Protein AF-A0A7D9LQ19-F1 (afdb_monomer)

Organism: Paramuricea clavata (NCBI:txid317549)

Solvent-accessible surface area (backbone atoms only — not comparable to full-atom values): 6095 Å² total; per-residue (Å²): 138,78,79,78,55,63,66,60,52,46,55,52,50,60,68,36,24,78,87,66,80,70,43,34,40,65,67,36,52,47,52,45,49,27,74,74,42,97,50,81,67,58,68,66,57,49,51,51,48,45,67,70,40,27,82,87,69,82,71,39,30,40,65,66,39,53,48,55,46,53,50,50,51,50,54,48,48,54,53,46,52,68,34,26,80,84,67,78,85,61,79,45,82,67,31,75,70,62,52,73,83,132

Foldseek 3Di:
DPPDPLVVLVVLVVVLPPVPPQWHALVSVQVSVCVVDVDRDDSVVSVVVCVQQVPVPPRIHGSVSSVVVVVVVVVVVVVVCLLPVVVPVDRDPVSVVPNDDD

Nearest PDB structures (foldseek):
  1hqv-assembly1_A  TM=6.402E-01  e=3.909E-08  Mus musculus
  5jjg-assembly1_A-2  TM=6.306E-01  e=7.794E-08  Mus musculus
  5gqq-assembly1_C  TM=6.316E-01  e=9.408E-08  Homo sapiens
  3ox6-assembly4_D  TM=9.336E-01  e=1.898E-03  Homo sapiens
  2k7d-assembly1_A  TM=8.253E-01  e=1.477E-03  Homo sapiens

Mean predicted aligned error: 11.15 Å

InterPro domains:
  IPR002048 EF-hand domain [PF00036] (75-98)
  IPR002048 EF-hand domain [PF13499] (12-70)
  IPR002048 EF-hand domain [PS50222] (4-39)
  IPR002048 EF-hand domain [PS50222] (41-76)
  IPR002048 EF-hand domain [SM00054] (8-36)
  IPR002048 EF-hand domain [SM00054] (45-73)
  IPR002048 EF-hand domain [SM00054] (75-102)
  IPR011992 EF-hand domain pair [SSF47473] (9-97)
  IPR018247 EF-Hand 1, calcium-binding site [PS00018] (17-29)
  IPR018247 EF-Hand 1, calcium-binding site [PS00018] (54-66)
  IPR018247 EF-Hand 1, calcium-binding site [PS00018] (84-96)
  IPR051426 Peflin/Sorcin Calcium-Binding [PTHR46212] (7-97)

Secondary structure (DSSP, 8-state):
-----HHHHHHHHHHH-SS-SSEEEHHHHHHHHHHHSSS---HHHHHHHHHHH-SS-SSEEEHHHHHHHHHHHHHHHHHHHHH-SS--SS--TTHHHHS---

Radius of gyration: 16.33 Å; Cα contacts (8 Å, |Δi|>4): 80; chains: 1; bounding box: 35×32×46 Å

pLDDT: mean 72.22, std 14.09, range [40.31, 91.56]

Sequence (102 aa):
MGTIDRHFLWSIFHRIDKDKNGSISGDELQQALANGTWTAFNPETIRLMMAMFDTDGNGVIDFNEFAALWQYVCDWQETFRSFDLDNSGTIDRHELKSGKPV

Structure (mmCIF, N/CA/C/O backbone):
data_AF-A0A7D9LQ19-F1
#
_entry.id   AF-A0A7D9LQ19-F1
#
loop_
_atom_site.group_PDB
_atom_site.id
_atom_site.type_symbol
_atom_site.label_atom_id
_atom_site.label_alt_id
_atom_site.label_comp_id
_atom_site.label_asym_id
_atom_site.label_entity_id
_atom_site.label_seq_id
_atom_site.pdbx_PDB_ins_code
_atom_site.Cartn_x
_atom_site.Cartn_y
_atom_site.Cartn_z
_atom_site.occupancy
_atom_site.B_iso_or_equiv
_atom_site.auth_seq_id
_atom_site.auth_comp_id
_atom_site.auth_asym_id
_atom_site.auth_atom_id
_atom_site.pdbx_PDB_model_num
ATOM 1 N N . MET A 1 1 ? 5.536 -18.948 -13.549 1.00 40.31 1 MET A N 1
ATOM 2 C CA . MET A 1 1 ? 4.258 -18.799 -12.820 1.00 40.31 1 MET A CA 1
ATOM 3 C C . MET A 1 1 ? 4.343 -19.457 -11.449 1.00 40.31 1 MET A C 1
ATOM 5 O O . MET A 1 1 ? 3.913 -20.590 -11.269 1.00 40.31 1 MET A O 1
ATOM 9 N N . GLY A 1 2 ? 4.951 -18.763 -10.486 1.00 51.25 2 GLY A N 1
ATOM 10 C CA . GLY A 1 2 ? 4.760 -19.092 -9.076 1.00 51.25 2 GLY A CA 1
ATOM 11 C C . GLY A 1 2 ? 3.496 -18.378 -8.626 1.00 51.25 2 GLY A C 1
ATOM 12 O O . GLY A 1 2 ? 3.449 -17.155 -8.688 1.00 51.25 2 GLY A O 1
ATOM 13 N N . THR A 1 3 ? 2.452 -19.115 -8.260 1.00 55.12 3 THR A N 1
ATOM 14 C CA . THR A 1 3 ? 1.251 -18.523 -7.663 1.00 55.12 3 THR A CA 1
ATOM 15 C C . THR A 1 3 ? 1.671 -17.717 -6.442 1.00 55.12 3 THR A C 1
ATOM 17 O O . THR A 1 3 ? 2.329 -18.266 -5.556 1.00 55.12 3 THR A O 1
ATOM 20 N N . ILE A 1 4 ? 1.327 -16.431 -6.405 1.00 65.31 4 ILE A N 1
ATOM 21 C CA . ILE A 1 4 ? 1.627 -15.590 -5.250 1.00 65.31 4 ILE A CA 1
ATOM 22 C C . ILE A 1 4 ? 0.906 -16.184 -4.046 1.00 65.31 4 ILE A C 1
ATOM 24 O O . ILE A 1 4 ? -0.298 -16.448 -4.084 1.00 65.31 4 ILE A O 1
ATOM 28 N N . ASP A 1 5 ? 1.667 -16.459 -2.993 1.00 79.31 5 ASP A N 1
ATOM 29 C CA . ASP A 1 5 ? 1.140 -17.136 -1.825 1.00 79.31 5 ASP A CA 1
ATOM 30 C C . ASP A 1 5 ? 0.171 -16.200 -1.085 1.00 79.31 5 ASP A C 1
ATOM 32 O O . ASP A 1 5 ? 0.555 -15.194 -0.482 1.00 79.31 5 ASP A O 1
ATOM 36 N N . ARG A 1 6 ? -1.127 -16.515 -1.162 1.00 79.69 6 ARG A N 1
ATOM 37 C CA . ARG A 1 6 ? -2.195 -15.717 -0.541 1.00 79.69 6 ARG A CA 1
ATOM 38 C C . ARG A 1 6 ? -2.021 -15.618 0.975 1.00 79.69 6 ARG A C 1
ATOM 40 O O . ARG A 1 6 ? -2.461 -14.642 1.574 1.00 79.69 6 ARG A O 1
ATOM 47 N N . HIS A 1 7 ? -1.377 -16.608 1.590 1.00 82.56 7 HIS A N 1
ATOM 48 C CA . HIS A 1 7 ? -1.120 -16.640 3.022 1.00 82.56 7 HIS A CA 1
ATOM 49 C C . HIS A 1 7 ? -0.002 -15.663 3.402 1.00 82.56 7 HIS A C 1
ATOM 51 O O . HIS A 1 7 ? -0.117 -14.950 4.399 1.00 82.56 7 HIS A O 1
ATOM 57 N N . PHE A 1 8 ? 1.031 -15.549 2.562 1.00 82.12 8 PHE A N 1
ATOM 58 C CA . PHE A 1 8 ? 2.037 -14.495 2.679 1.00 82.12 8 PHE A CA 1
ATOM 59 C C . PHE A 1 8 ? 1.412 -13.097 2.561 1.00 82.12 8 PHE A C 1
ATOM 61 O O . PHE A 1 8 ? 1.641 -12.257 3.432 1.00 82.12 8 PHE A O 1
ATOM 68 N N . LEU A 1 9 ? 0.563 -12.861 1.552 1.00 82.00 9 LEU A N 1
ATOM 69 C CA . LEU A 1 9 ? -0.139 -11.578 1.395 1.00 82.00 9 LEU A CA 1
ATOM 70 C C . LEU A 1 9 ? -1.024 -11.259 2.596 1.00 82.00 9 LEU A C 1
ATOM 72 O O . LEU A 1 9 ? -0.987 -10.143 3.106 1.00 82.00 9 LEU A O 1
ATOM 76 N N . TRP A 1 10 ? -1.765 -12.251 3.088 1.00 85.19 10 TRP A N 1
ATOM 77 C CA . TRP A 1 10 ? -2.596 -12.102 4.278 1.00 85.19 10 TRP A CA 1
ATOM 78 C C . TRP A 1 10 ? -1.763 -11.771 5.522 1.00 85.19 10 TRP A C 1
ATOM 80 O O . TRP A 1 10 ? -2.149 -10.923 6.321 1.00 85.19 10 TRP A O 1
ATOM 90 N N . SER A 1 11 ? -0.581 -12.378 5.672 1.00 85.38 11 SER A N 1
ATOM 91 C CA . SER A 1 11 ? 0.331 -12.062 6.776 1.00 85.38 11 SER A CA 1
ATOM 92 C C . SER A 1 11 ? 0.874 -10.635 6.708 1.00 85.38 11 SER A C 1
ATOM 94 O O . SER A 1 11 ? 1.121 -10.042 7.759 1.00 85.38 11 SER A O 1
ATOM 96 N N . ILE A 1 12 ? 1.108 -10.094 5.510 1.00 83.00 12 ILE A N 1
ATOM 97 C CA . ILE A 1 12 ? 1.523 -8.697 5.339 1.00 83.00 12 ILE A CA 1
ATOM 98 C C . ILE A 1 12 ? 0.344 -7.776 5.644 1.00 83.00 12 ILE A C 1
ATOM 100 O O . ILE A 1 12 ? 0.491 -6.877 6.468 1.00 83.00 12 ILE A O 1
ATOM 104 N N . PHE A 1 13 ? -0.821 -8.052 5.056 1.00 85.56 13 PHE A N 1
ATOM 105 C CA . PHE A 1 13 ? -2.056 -7.303 5.269 1.00 85.56 13 PHE A CA 1
ATOM 106 C C . PHE A 1 13 ? -2.385 -7.181 6.762 1.00 85.56 13 PHE A C 1
ATOM 108 O O . PHE A 1 13 ? -2.468 -6.078 7.291 1.00 85.56 13 PHE A O 1
ATOM 115 N N . HIS A 1 14 ? -2.410 -8.304 7.484 1.00 87.94 14 HIS A N 1
ATOM 116 C CA . HIS A 1 14 ? -2.712 -8.339 8.918 1.00 87.94 14 HIS A CA 1
ATOM 117 C C . HIS A 1 14 ? -1.657 -7.656 9.804 1.00 87.94 14 HIS A C 1
ATOM 119 O O . HIS A 1 14 ? -1.891 -7.402 10.983 1.00 87.94 14 HIS A O 1
ATOM 125 N N . ARG A 1 15 ? -0.452 -7.406 9.281 1.00 85.56 15 ARG A N 1
ATOM 126 C CA . ARG A 1 15 ? 0.589 -6.666 10.007 1.00 85.56 15 ARG A CA 1
ATOM 127 C C . ARG A 1 15 ? 0.395 -5.152 9.891 1.00 85.56 15 ARG A C 1
ATOM 129 O O . ARG A 1 15 ? 0.848 -4.425 10.784 1.00 85.56 15 ARG A O 1
ATOM 136 N N . ILE A 1 16 ? -0.208 -4.719 8.785 1.00 84.75 16 ILE A N 1
ATOM 137 C CA . ILE A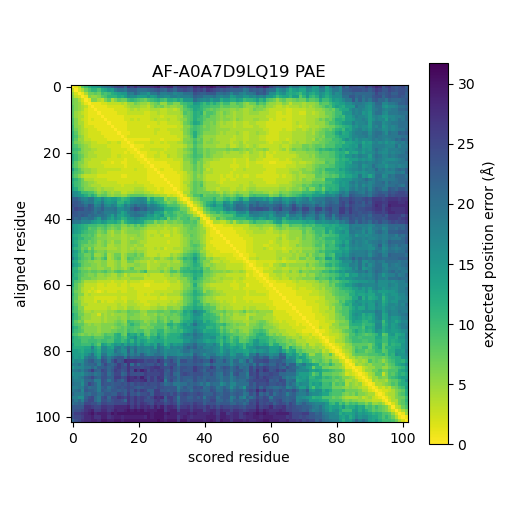 1 16 ? -0.488 -3.322 8.448 1.00 84.75 16 ILE A CA 1
ATOM 138 C C . ILE A 1 16 ? -1.822 -2.895 9.064 1.00 84.75 16 ILE A C 1
ATOM 140 O O . ILE A 1 16 ? -1.838 -1.876 9.740 1.00 84.75 16 ILE A O 1
ATOM 144 N N . ASP A 1 17 ? -2.869 -3.707 8.899 1.00 89.25 17 ASP A N 1
ATOM 145 C CA . ASP A 1 17 ? -4.188 -3.559 9.532 1.00 89.25 17 ASP A CA 1
ATOM 146 C C . ASP A 1 17 ? -4.050 -3.691 11.063 1.00 89.25 17 ASP A C 1
ATOM 148 O O . ASP A 1 17 ? -3.954 -4.790 11.625 1.00 89.25 17 ASP A O 1
ATOM 152 N N . LYS A 1 18 ? -3.909 -2.548 11.742 1.00 87.44 18 LYS A N 1
ATOM 153 C CA . LYS A 1 18 ? -3.616 -2.466 13.178 1.00 87.44 18 LYS A CA 1
ATOM 154 C C . LYS A 1 18 ? -4.874 -2.617 13.998 1.00 87.44 18 LYS A C 1
ATOM 156 O O . LYS A 1 18 ? -4.820 -3.241 15.064 1.00 87.44 18 LYS A O 1
ATOM 161 N N . ASP A 1 19 ? -5.959 -2.019 13.532 1.00 90.06 19 ASP A N 1
ATOM 162 C CA . ASP A 1 19 ? -7.244 -2.077 14.213 1.00 90.06 19 ASP A CA 1
ATOM 163 C C . ASP A 1 19 ? -8.013 -3.379 13.915 1.00 90.06 19 ASP A C 1
ATOM 165 O O . ASP A 1 19 ? -8.936 -3.725 14.656 1.00 90.06 19 ASP A O 1
ATOM 169 N N . LYS A 1 20 ? -7.546 -4.165 12.933 1.00 89.38 20 LYS A N 1
ATOM 170 C CA . LYS A 1 20 ? -8.102 -5.455 12.507 1.00 89.38 20 LYS A CA 1
ATOM 171 C C . LYS A 1 20 ? -9.514 -5.322 11.954 1.00 89.38 20 LYS A C 1
ATOM 173 O O . LYS A 1 20 ? -10.324 -6.243 12.114 1.00 89.38 20 LYS A O 1
ATOM 178 N N . ASN A 1 21 ? -9.818 -4.188 11.329 1.00 91.56 21 ASN A N 1
ATOM 179 C CA . ASN A 1 21 ? -11.126 -3.932 10.741 1.00 91.56 21 ASN A CA 1
ATOM 180 C C . ASN A 1 21 ? -11.310 -4.626 9.374 1.00 91.56 21 ASN A C 1
ATOM 182 O O . ASN A 1 21 ? -12.430 -4.666 8.861 1.00 91.56 21 ASN A O 1
ATOM 186 N N . GLY A 1 22 ? -10.250 -5.230 8.819 1.00 89.25 22 GLY A N 1
ATOM 187 C CA . GLY A 1 22 ? -10.285 -5.925 7.532 1.00 89.25 22 GLY A CA 1
ATOM 188 C C . GLY A 1 22 ? -10.012 -5.026 6.324 1.00 89.25 22 GLY A C 1
ATOM 189 O O . GLY A 1 22 ? -10.207 -5.470 5.192 1.00 89.25 22 GLY A O 1
ATOM 190 N N . SER A 1 23 ? -9.545 -3.802 6.554 1.00 91.31 23 SER A N 1
ATOM 191 C CA . SER A 1 23 ? -9.140 -2.816 5.554 1.00 91.31 23 SER A CA 1
ATOM 192 C C . SER A 1 23 ? -7.912 -2.048 6.049 1.00 91.31 23 SER A C 1
ATOM 194 O O . SER A 1 23 ? -7.668 -1.958 7.245 1.00 91.31 23 SER A O 1
ATOM 196 N N . ILE A 1 24 ? -7.109 -1.517 5.133 1.00 89.19 24 ILE A N 1
ATOM 197 C CA . ILE A 1 24 ? -5.947 -0.692 5.468 1.00 89.19 24 ILE A CA 1
ATOM 198 C C . ILE A 1 24 ? -6.298 0.762 5.190 1.00 89.19 24 ILE A C 1
ATOM 200 O O . ILE A 1 24 ? -6.530 1.151 4.045 1.00 89.19 24 ILE A O 1
ATOM 204 N N . SER A 1 25 ? -6.293 1.580 6.234 1.00 89.94 25 SER A N 1
ATOM 205 C CA . SER A 1 25 ? -6.417 3.029 6.102 1.00 89.94 25 SER A CA 1
ATOM 206 C C . SER A 1 25 ? -5.100 3.685 5.665 1.00 89.94 25 SER A C 1
ATOM 208 O O . SER A 1 25 ? -4.007 3.140 5.845 1.00 89.94 25 SER A O 1
ATOM 210 N N . GLY A 1 26 ? -5.180 4.909 5.133 1.00 85.75 26 GLY A N 1
ATOM 211 C CA . GLY A 1 26 ? -3.988 5.691 4.783 1.00 85.75 26 GLY A CA 1
ATOM 212 C C . GLY A 1 26 ? -3.043 5.934 5.971 1.00 85.75 26 GLY A C 1
ATOM 213 O O . GLY A 1 26 ? -1.823 5.928 5.798 1.00 85.75 26 GLY A O 1
ATOM 214 N N . ASP A 1 27 ? -3.588 6.083 7.181 1.00 87.00 27 ASP A N 1
ATOM 215 C CA . ASP A 1 27 ? -2.818 6.202 8.424 1.00 87.00 27 ASP A CA 1
ATOM 216 C C . ASP A 1 27 ? -2.079 4.905 8.775 1.00 87.00 27 ASP A C 1
ATOM 218 O O . ASP A 1 27 ? -0.896 4.934 9.122 1.00 87.00 27 ASP A O 1
ATOM 222 N N . GLU A 1 28 ? -2.737 3.754 8.654 1.00 87.62 28 GLU A N 1
ATOM 223 C CA . GLU A 1 28 ? -2.111 2.450 8.895 1.00 87.62 28 GLU A CA 1
ATOM 224 C C . GLU A 1 28 ? -1.032 2.139 7.863 1.00 87.62 28 GLU A C 1
ATOM 226 O O . GLU A 1 28 ? 0.053 1.666 8.214 1.00 87.62 28 GLU A O 1
ATOM 231 N N . LEU A 1 29 ? -1.287 2.484 6.600 1.00 82.81 29 LEU A N 1
ATOM 232 C CA . LEU A 1 29 ? -0.307 2.378 5.529 1.00 82.81 29 LEU A CA 1
ATOM 233 C C . LEU A 1 29 ? 0.917 3.260 5.814 1.00 82.81 29 LEU A C 1
ATOM 235 O O . LEU A 1 29 ? 2.056 2.798 5.713 1.00 82.81 29 LEU A O 1
ATOM 239 N N . GLN A 1 30 ? 0.698 4.507 6.240 1.00 81.25 30 GLN A N 1
ATOM 240 C CA . GLN A 1 30 ? 1.769 5.424 6.628 1.00 81.25 30 GLN A CA 1
ATOM 241 C C . GLN A 1 30 ? 2.603 4.864 7.787 1.00 81.25 30 GLN A C 1
ATOM 243 O O . GLN A 1 30 ? 3.835 4.863 7.718 1.00 81.25 30 GLN A O 1
ATOM 248 N N . GLN A 1 31 ? 1.954 4.350 8.831 1.00 80.25 31 GLN A N 1
ATOM 249 C CA . GLN A 1 31 ? 2.630 3.778 9.997 1.00 80.25 31 GLN A CA 1
ATOM 250 C C . GLN A 1 31 ? 3.404 2.499 9.657 1.00 80.25 31 GLN A C 1
ATOM 252 O O . GLN A 1 31 ? 4.524 2.299 10.135 1.00 80.25 31 GLN A O 1
ATOM 257 N N . ALA A 1 32 ? 2.840 1.626 8.823 1.00 76.25 32 ALA A N 1
ATOM 258 C CA . ALA A 1 32 ? 3.508 0.404 8.397 1.00 76.25 32 ALA A CA 1
ATOM 259 C C . ALA A 1 32 ? 4.774 0.687 7.581 1.00 76.25 32 ALA A C 1
ATOM 261 O O . ALA A 1 32 ? 5.791 0.015 7.772 1.00 76.25 32 ALA A O 1
ATOM 262 N N . LEU A 1 33 ? 4.730 1.700 6.716 1.00 66.94 33 LEU A N 1
ATOM 263 C CA . LEU A 1 33 ? 5.873 2.117 5.908 1.00 66.94 33 LEU A CA 1
ATOM 264 C C . LEU A 1 33 ? 6.927 2.861 6.741 1.00 66.94 33 LEU A C 1
ATOM 266 O O . LEU A 1 33 ? 8.121 2.617 6.564 1.00 66.94 33 LEU A O 1
ATOM 270 N N . ALA A 1 34 ? 6.5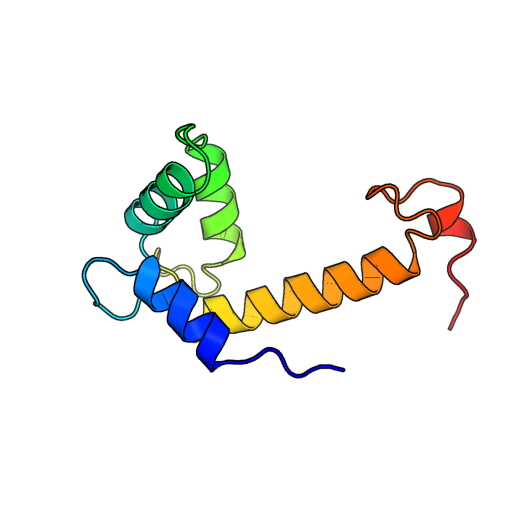10 3.675 7.716 1.00 65.44 34 ALA A N 1
ATOM 271 C CA . ALA A 1 34 ? 7.415 4.333 8.664 1.00 65.44 34 ALA A CA 1
ATOM 272 C C . ALA A 1 34 ? 8.177 3.340 9.566 1.00 65.44 34 ALA A C 1
ATOM 274 O O . ALA A 1 34 ? 9.307 3.605 9.972 1.00 65.44 34 ALA A O 1
ATOM 275 N N . ASN A 1 35 ? 7.586 2.177 9.857 1.00 53.09 35 ASN A N 1
ATOM 276 C CA . ASN A 1 35 ? 8.231 1.125 10.647 1.00 53.09 35 ASN A CA 1
ATOM 277 C C . ASN A 1 35 ? 9.105 0.168 9.810 1.00 53.09 35 ASN A C 1
ATOM 279 O O . ASN A 1 35 ? 9.899 -0.579 10.383 1.00 53.09 35 ASN A O 1
ATOM 283 N N . GLY A 1 36 ? 8.970 0.164 8.478 1.00 46.84 36 GLY A N 1
ATOM 284 C CA . GLY A 1 36 ? 9.763 -0.673 7.563 1.00 46.84 36 GLY A CA 1
ATOM 285 C C . GLY A 1 36 ? 11.079 -0.027 7.116 1.00 46.84 36 GLY A C 1
ATOM 286 O O . GLY A 1 36 ? 12.074 -0.714 6.893 1.00 46.84 36 GLY A O 1
ATOM 287 N N . THR A 1 37 ? 11.104 1.300 7.052 1.00 43.12 37 THR A N 1
ATOM 288 C CA . THR A 1 37 ? 12.290 2.130 6.826 1.00 43.12 37 THR A CA 1
ATOM 289 C C . THR A 1 37 ? 12.161 3.307 7.778 1.00 43.12 37 THR A C 1
ATOM 291 O O . THR A 1 37 ? 11.140 3.978 7.731 1.00 43.12 37 THR A O 1
ATOM 294 N N . TRP A 1 38 ? 13.146 3.553 8.641 1.00 43.84 38 TRP A N 1
ATOM 295 C CA . TRP A 1 38 ? 13.141 4.533 9.747 1.00 43.84 38 TRP A CA 1
ATOM 296 C C . TRP A 1 38 ? 12.985 6.027 9.349 1.00 43.84 38 TRP A C 1
ATOM 298 O O . TRP A 1 38 ? 13.468 6.930 10.028 1.00 43.84 38 TRP A O 1
ATOM 308 N N . THR A 1 39 ? 12.315 6.320 8.243 1.00 42.69 39 THR A N 1
ATOM 309 C CA . THR A 1 39 ? 12.021 7.646 7.715 1.00 42.69 39 THR A CA 1
ATOM 310 C C . THR A 1 39 ? 10.524 7.729 7.455 1.00 42.69 39 THR A C 1
ATOM 312 O O . THR A 1 39 ? 9.994 6.952 6.661 1.00 42.69 39 THR A O 1
ATOM 315 N N . ALA A 1 40 ? 9.840 8.671 8.110 1.00 49.94 40 ALA A N 1
ATOM 316 C CA . ALA A 1 40 ? 8.452 8.987 7.795 1.00 49.94 40 ALA A CA 1
ATOM 317 C C . ALA A 1 40 ? 8.348 9.312 6.297 1.00 49.94 40 ALA A C 1
ATOM 319 O O . ALA A 1 40 ? 8.977 10.258 5.817 1.00 49.94 40 ALA A O 1
ATOM 320 N N . PHE A 1 41 ? 7.617 8.487 5.546 1.00 55.34 41 PHE A N 1
ATOM 321 C CA . PHE A 1 41 ? 7.416 8.721 4.122 1.00 55.34 41 PHE A CA 1
ATOM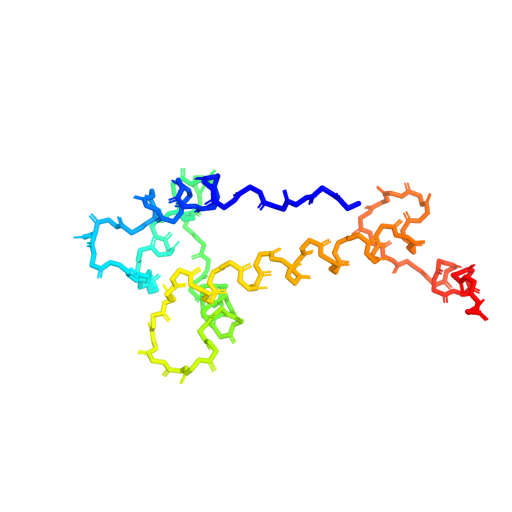 322 C C . PHE A 1 41 ? 6.620 10.007 3.896 1.00 55.34 41 PHE A C 1
ATOM 324 O O . PHE A 1 41 ? 5.774 10.391 4.705 1.00 55.34 41 PHE A O 1
ATOM 331 N N . ASN A 1 42 ? 6.894 10.668 2.769 1.00 64.12 42 ASN A N 1
ATOM 332 C CA . ASN A 1 42 ? 6.173 11.862 2.352 1.00 64.12 42 ASN A CA 1
ATOM 333 C C . ASN A 1 42 ? 4.668 11.530 2.217 1.00 64.12 42 ASN A C 1
ATOM 335 O O . ASN A 1 42 ? 4.339 10.539 1.559 1.00 64.12 42 ASN A O 1
ATOM 339 N N . PRO A 1 43 ? 3.751 12.333 2.787 1.00 70.31 43 PRO A N 1
ATOM 340 C CA . PRO A 1 43 ? 2.308 12.142 2.625 1.00 70.31 43 PRO A CA 1
ATOM 341 C C . PRO A 1 43 ? 1.865 12.055 1.157 1.00 70.31 43 PRO A C 1
ATOM 343 O O . PRO A 1 43 ? 0.903 11.356 0.854 1.00 70.31 43 PRO A O 1
ATOM 346 N N . GLU A 1 44 ? 2.598 12.676 0.230 1.00 74.56 44 GLU A N 1
ATOM 347 C CA . GLU A 1 44 ? 2.346 12.552 -1.208 1.00 74.56 44 GLU A CA 1
ATOM 348 C C . GLU A 1 44 ? 2.568 11.116 -1.714 1.00 74.56 44 GLU A C 1
ATOM 350 O O . GLU A 1 44 ? 1.796 10.617 -2.526 1.00 74.56 44 GLU A O 1
ATOM 355 N N . THR A 1 45 ? 3.570 10.402 -1.192 1.00 70.69 45 THR A N 1
ATOM 356 C CA . THR A 1 45 ? 3.810 8.988 -1.522 1.00 70.69 45 THR A CA 1
ATOM 357 C C . THR A 1 45 ? 2.675 8.106 -1.017 1.00 70.69 45 THR A C 1
ATOM 359 O O . THR A 1 45 ? 2.218 7.237 -1.752 1.00 70.69 45 THR A O 1
ATOM 362 N N . ILE A 1 46 ? 2.176 8.361 0.196 1.00 77.81 46 ILE A N 1
ATOM 363 C CA . ILE A 1 46 ? 1.008 7.652 0.735 1.00 77.81 46 ILE A CA 1
ATOM 364 C C . ILE A 1 46 ? -0.220 7.932 -0.125 1.00 77.81 46 ILE A C 1
ATOM 366 O O . ILE A 1 46 ? -0.944 7.007 -0.467 1.00 77.81 46 ILE A O 1
ATOM 370 N N . ARG A 1 47 ? -0.426 9.183 -0.546 1.00 80.56 47 ARG A N 1
ATOM 371 C CA . ARG A 1 47 ? -1.553 9.551 -1.405 1.00 80.56 47 ARG A CA 1
ATOM 372 C C . ARG A 1 47 ? -1.484 8.881 -2.775 1.00 80.56 47 ARG A C 1
ATOM 374 O O . ARG A 1 47 ? -2.507 8.428 -3.272 1.00 80.56 47 ARG A O 1
ATOM 381 N N . LEU A 1 48 ? -0.294 8.801 -3.369 1.00 80.44 48 LEU A N 1
ATOM 382 C CA . LEU A 1 48 ? -0.069 8.078 -4.622 1.00 80.44 48 LEU A CA 1
ATOM 383 C C . LEU A 1 48 ? -0.316 6.578 -4.456 1.00 80.44 48 LEU A C 1
ATOM 385 O O . LEU A 1 48 ? -0.934 5.974 -5.322 1.00 80.44 48 LEU A O 1
ATOM 389 N N . MET A 1 49 ? 0.133 5.992 -3.346 1.00 75.25 49 MET A N 1
ATOM 390 C CA . MET A 1 49 ? -0.105 4.585 -3.029 1.00 75.25 49 MET A CA 1
ATOM 391 C C . MET A 1 49 ? -1.590 4.296 -2.822 1.00 75.25 49 MET A C 1
ATOM 393 O O . MET A 1 49 ? -2.112 3.397 -3.462 1.00 75.25 49 MET A O 1
ATOM 397 N N . MET A 1 50 ? -2.289 5.102 -2.022 1.00 82.06 50 MET A N 1
ATOM 398 C CA . MET A 1 50 ? -3.743 5.011 -1.869 1.00 82.06 50 MET A CA 1
ATOM 399 C C . MET A 1 50 ? -4.434 5.132 -3.228 1.00 82.06 50 MET A C 1
ATOM 401 O O . MET A 1 50 ? -5.187 4.250 -3.589 1.00 82.06 50 MET A O 1
ATOM 405 N N . ALA A 1 51 ? -4.097 6.133 -4.046 1.00 81.69 51 ALA A N 1
ATOM 406 C CA . ALA A 1 51 ? -4.690 6.296 -5.376 1.00 81.69 51 ALA A CA 1
ATOM 407 C C . ALA A 1 51 ? -4.391 5.143 -6.356 1.00 81.69 51 ALA A C 1
ATOM 409 O O . ALA A 1 51 ? -5.078 5.008 -7.365 1.00 81.69 51 ALA A O 1
ATOM 410 N N . MET A 1 52 ? -3.347 4.349 -6.106 1.00 74.88 52 MET A N 1
ATOM 411 C CA . MET A 1 52 ? -3.051 3.145 -6.883 1.00 74.88 52 MET A CA 1
ATOM 412 C C . MET A 1 52 ? -3.746 1.898 -6.325 1.00 74.88 52 MET A C 1
ATOM 414 O O . MET A 1 52 ? -4.041 0.997 -7.104 1.00 74.88 52 MET A O 1
ATOM 418 N N . PHE A 1 53 ? -3.949 1.820 -5.006 1.00 78.25 53 PHE A N 1
ATOM 419 C CA . PHE A 1 53 ? -4.419 0.622 -4.301 1.00 78.25 53 PHE A CA 1
ATOM 420 C C . PHE A 1 53 ? -5.926 0.628 -4.025 1.00 78.25 53 PHE A C 1
ATOM 422 O O . PHE A 1 53 ? -6.531 -0.432 -4.079 1.00 78.25 53 PHE A O 1
ATOM 429 N N . ASP A 1 54 ? -6.508 1.794 -3.762 1.00 85.19 54 ASP A N 1
ATOM 430 C CA . ASP A 1 54 ? -7.940 2.022 -3.552 1.00 85.19 54 ASP A CA 1
ATOM 431 C C . ASP A 1 54 ? -8.623 2.163 -4.922 1.00 85.19 54 ASP A C 1
ATOM 433 O O . ASP A 1 54 ? -8.640 3.235 -5.538 1.00 85.19 54 ASP A O 1
ATOM 437 N N . THR A 1 55 ? -9.093 1.038 -5.461 1.00 79.81 55 THR A N 1
ATOM 438 C CA . THR A 1 55 ? -9.681 0.978 -6.807 1.00 79.81 55 THR A CA 1
ATOM 439 C C . THR A 1 55 ? -11.153 1.350 -6.829 1.00 79.81 55 THR A C 1
ATOM 441 O O . THR A 1 55 ? -11.650 1.796 -7.869 1.00 79.81 55 THR A O 1
ATOM 444 N N . ASP A 1 56 ? -11.854 1.164 -5.713 1.00 85.12 56 ASP A N 1
ATOM 445 C CA . ASP A 1 56 ? -13.260 1.531 -5.577 1.00 85.12 56 ASP A CA 1
ATOM 446 C C . ASP A 1 56 ? -13.467 2.970 -5.051 1.00 85.12 56 ASP A C 1
ATOM 448 O O . ASP A 1 56 ? -14.570 3.515 -5.169 1.00 85.12 56 ASP A O 1
ATOM 452 N N . GLY A 1 57 ? -12.404 3.624 -4.573 1.00 84.44 57 GLY A N 1
ATOM 453 C CA . GLY A 1 57 ? -12.396 5.006 -4.101 1.00 84.44 57 GLY A CA 1
ATOM 454 C C . GLY A 1 57 ? -13.021 5.180 -2.717 1.00 84.44 57 GLY A C 1
ATOM 455 O O . GLY A 1 57 ? -13.511 6.274 -2.407 1.00 84.44 57 GLY A O 1
ATOM 456 N N . ASN A 1 58 ? -13.076 4.121 -1.906 1.00 86.81 58 ASN A N 1
ATOM 457 C CA . ASN A 1 58 ? -13.697 4.141 -0.583 1.00 86.81 58 ASN A CA 1
ATOM 458 C C . ASN A 1 58 ? -12.785 4.748 0.510 1.00 86.81 58 ASN A C 1
ATOM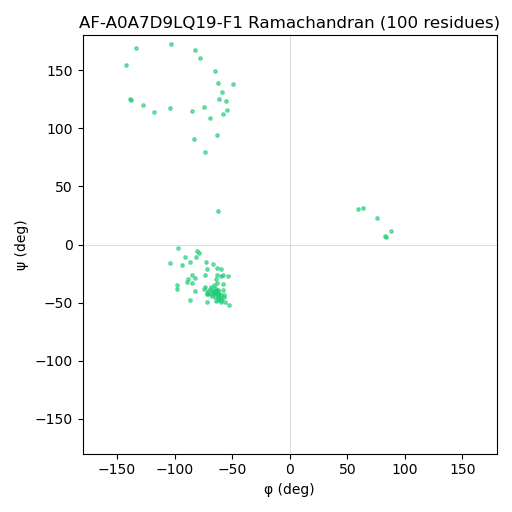 460 O O . ASN A 1 58 ? -13.239 4.974 1.637 1.00 86.81 58 ASN A O 1
ATOM 464 N N . GLY A 1 59 ? -11.532 5.074 0.174 1.00 85.19 59 GLY A N 1
ATOM 465 C CA . GLY A 1 59 ? -10.546 5.682 1.064 1.00 85.19 59 GLY A CA 1
ATOM 466 C C . GLY A 1 59 ? -9.789 4.691 1.952 1.00 85.19 59 GLY A C 1
ATOM 467 O O . GLY A 1 59 ? -9.020 5.124 2.818 1.00 85.19 59 GLY A O 1
ATOM 468 N N . VAL A 1 60 ? -9.987 3.390 1.753 1.00 88.62 60 VAL A N 1
ATOM 469 C CA . VAL A 1 60 ? -9.283 2.285 2.412 1.00 88.62 60 VAL A CA 1
ATOM 470 C C . VAL A 1 60 ? -8.862 1.248 1.367 1.00 88.62 60 VAL A C 1
ATOM 472 O O . VAL A 1 60 ? -9.237 1.332 0.210 1.00 88.62 60 VAL A O 1
ATOM 475 N N . ILE A 1 61 ? -8.016 0.296 1.753 1.00 89.62 61 ILE A N 1
ATOM 476 C CA . ILE A 1 61 ? -7.575 -0.784 0.864 1.00 89.62 61 ILE A CA 1
ATOM 477 C C . ILE A 1 61 ? -8.045 -2.101 1.460 1.00 89.62 61 ILE A C 1
ATOM 479 O O . ILE A 1 61 ? -7.572 -2.499 2.531 1.00 89.62 61 ILE A O 1
ATOM 483 N N . ASP A 1 62 ? -8.952 -2.796 0.782 1.00 90.94 62 ASP A N 1
ATOM 484 C CA . ASP A 1 62 ? -9.361 -4.132 1.206 1.00 90.94 62 ASP A CA 1
ATOM 485 C C . ASP A 1 62 ? -8.375 -5.219 0.739 1.00 90.94 62 ASP A C 1
ATOM 487 O O . ASP A 1 62 ? -7.462 -5.004 -0.065 1.00 90.94 62 ASP A O 1
ATOM 491 N N . PHE A 1 63 ? -8.509 -6.429 1.285 1.00 87.12 63 PHE A N 1
ATOM 492 C CA . PHE A 1 63 ? -7.568 -7.505 0.981 1.00 87.12 63 PHE A CA 1
ATOM 493 C C . PHE A 1 63 ? -7.567 -7.931 -0.497 1.00 87.12 63 PHE A C 1
ATOM 495 O O . PHE A 1 63 ? -6.527 -8.349 -1.014 1.00 87.12 63 PHE A O 1
ATOM 502 N N . ASN A 1 64 ? -8.709 -7.865 -1.183 1.00 87.12 64 ASN A N 1
ATOM 503 C CA . ASN A 1 64 ? -8.783 -8.204 -2.600 1.00 87.12 64 ASN A CA 1
ATOM 504 C C . ASN A 1 64 ? -8.085 -7.144 -3.446 1.00 87.12 64 ASN A C 1
ATOM 506 O O . ASN A 1 64 ? -7.358 -7.515 -4.364 1.00 87.12 64 ASN A O 1
ATOM 510 N N . GLU A 1 65 ? -8.244 -5.866 -3.111 1.00 87.06 65 GLU A N 1
ATOM 511 C CA . GLU A 1 65 ? -7.531 -4.764 -3.764 1.00 87.06 65 GLU A CA 1
ATOM 512 C C . GLU A 1 65 ? -6.017 -4.879 -3.555 1.00 87.06 65 GLU A C 1
ATOM 514 O O . GLU A 1 65 ? -5.238 -4.851 -4.513 1.00 87.06 65 GLU A O 1
ATOM 519 N N . PHE A 1 66 ? -5.597 -5.156 -2.317 1.00 83.25 66 PHE A N 1
ATOM 520 C CA . PHE A 1 66 ? -4.200 -5.423 -1.982 1.00 83.25 66 PHE A CA 1
ATOM 521 C C . PHE A 1 66 ? -3.621 -6.600 -2.787 1.00 83.25 66 PHE A C 1
ATOM 523 O O . PHE A 1 66 ? -2.514 -6.519 -3.322 1.00 83.25 66 PHE A O 1
ATOM 530 N N . ALA A 1 67 ? -4.365 -7.704 -2.902 1.00 82.69 67 ALA A N 1
ATOM 531 C CA . ALA A 1 67 ? -3.922 -8.889 -3.632 1.00 82.69 67 ALA A CA 1
ATOM 532 C C . ALA A 1 67 ? -3.898 -8.680 -5.155 1.00 82.69 67 ALA A C 1
ATOM 534 O O . ALA A 1 67 ? -2.940 -9.093 -5.812 1.00 82.69 67 ALA A O 1
ATOM 535 N N . ALA A 1 68 ? -4.929 -8.038 -5.713 1.00 80.00 68 ALA A N 1
ATOM 536 C CA . ALA A 1 68 ? -5.030 -7.741 -7.139 1.00 80.00 68 ALA A CA 1
ATOM 537 C C . ALA A 1 68 ? -3.882 -6.840 -7.592 1.00 80.00 68 ALA A C 1
ATOM 539 O O . ALA A 1 68 ? -3.249 -7.096 -8.620 1.00 80.00 68 ALA A O 1
ATOM 540 N N . LEU A 1 69 ? -3.551 -5.832 -6.790 1.00 71.00 69 LEU A N 1
ATOM 541 C CA . LEU A 1 69 ? -2.428 -4.981 -7.106 1.00 71.00 69 LEU A CA 1
ATOM 542 C C . LEU A 1 69 ? -1.085 -5.684 -6.914 1.00 71.00 69 LEU A C 1
ATOM 544 O O . LEU A 1 69 ? -0.196 -5.522 -7.746 1.00 71.00 69 LEU A O 1
ATOM 548 N N . TRP A 1 70 ? -0.898 -6.460 -5.848 1.00 73.31 70 TRP A N 1
ATOM 549 C CA . TRP A 1 70 ? 0.365 -7.176 -5.668 1.00 73.31 70 TRP A CA 1
ATOM 550 C C . TRP A 1 70 ? 0.646 -8.102 -6.860 1.00 73.31 70 TRP A C 1
ATOM 552 O O . TRP A 1 70 ? 1.773 -8.166 -7.352 1.00 73.31 70 TRP A O 1
ATOM 562 N N . GLN A 1 71 ? -0.399 -8.753 -7.376 1.00 73.44 71 GLN A N 1
ATOM 563 C CA . GLN A 1 71 ? -0.335 -9.506 -8.622 1.00 73.44 71 GLN A CA 1
ATOM 564 C C . GLN A 1 71 ? 0.056 -8.607 -9.802 1.00 73.44 71 GLN A C 1
ATOM 566 O O . GLN A 1 71 ? 1.013 -8.926 -10.499 1.00 73.44 71 GLN A O 1
ATOM 571 N N . TYR A 1 72 ? -0.601 -7.456 -9.974 1.00 69.50 72 TYR A N 1
ATOM 572 C CA . TYR A 1 72 ? -0.264 -6.490 -11.024 1.00 69.50 72 TYR A CA 1
ATOM 573 C C . TYR A 1 72 ? 1.196 -6.018 -10.955 1.00 69.50 72 TYR A C 1
ATOM 575 O O . TYR A 1 72 ? 1.871 -5.970 -11.976 1.00 69.50 72 TYR A O 1
ATOM 583 N N . VAL A 1 73 ? 1.721 -5.716 -9.765 1.00 68.75 73 VAL A N 1
ATOM 584 C CA . VAL A 1 73 ? 3.121 -5.310 -9.575 1.00 68.75 73 VAL A CA 1
ATOM 585 C C . VAL A 1 73 ? 4.073 -6.459 -9.886 1.00 68.75 73 VAL A C 1
ATOM 587 O O . VAL A 1 73 ? 5.095 -6.221 -10.520 1.00 68.75 73 VAL A O 1
ATOM 590 N N . CYS A 1 74 ? 3.763 -7.693 -9.485 1.00 64.50 74 CYS A N 1
ATOM 591 C CA . CYS A 1 74 ? 4.581 -8.853 -9.836 1.00 64.50 74 CYS A CA 1
ATOM 592 C C . CYS A 1 74 ? 4.577 -9.133 -11.344 1.00 64.50 74 CYS A C 1
ATOM 594 O O . CYS A 1 74 ? 5.651 -9.323 -11.906 1.00 64.50 74 CYS A O 1
ATOM 596 N N . ASP A 1 75 ? 3.418 -9.097 -12.004 1.00 66.75 75 ASP A N 1
ATOM 597 C CA . ASP A 1 75 ? 3.302 -9.242 -13.462 1.00 66.75 75 ASP A CA 1
ATOM 598 C C . ASP A 1 75 ? 4.024 -8.102 -14.198 1.00 66.75 75 ASP A C 1
ATOM 600 O O . ASP A 1 75 ? 4.733 -8.325 -15.183 1.00 66.75 75 ASP A O 1
ATOM 604 N N . TRP A 1 76 ? 3.913 -6.872 -13.691 1.00 65.00 76 TRP A N 1
ATOM 605 C CA . TRP A 1 76 ? 4.609 -5.716 -14.247 1.00 65.00 76 TRP A CA 1
ATOM 606 C C . TRP A 1 76 ? 6.120 -5.798 -14.014 1.00 65.00 76 TRP A C 1
ATOM 608 O O . TRP A 1 76 ? 6.875 -5.489 -14.925 1.00 65.00 76 TRP A O 1
ATOM 618 N N . GLN A 1 77 ? 6.585 -6.284 -12.858 1.00 61.41 77 GLN A N 1
ATOM 619 C CA . GLN A 1 77 ? 8.004 -6.547 -12.588 1.00 61.41 77 GLN A CA 1
ATOM 620 C C . GLN A 1 77 ? 8.558 -7.706 -13.421 1.00 61.41 77 GLN A C 1
ATOM 622 O O . GLN A 1 77 ? 9.709 -7.645 -13.840 1.00 61.41 77 GLN A O 1
ATOM 627 N N . GLU A 1 78 ? 7.776 -8.756 -13.672 1.00 62.09 78 GLU A N 1
ATOM 628 C CA . GLU A 1 78 ? 8.166 -9.874 -14.539 1.00 62.09 78 GLU A CA 1
ATOM 629 C C . GLU A 1 78 ? 8.267 -9.411 -15.998 1.00 62.09 78 GLU A C 1
ATOM 631 O O . GLU A 1 78 ? 9.258 -9.688 -16.675 1.00 62.09 78 GLU A O 1
ATOM 636 N N . THR A 1 79 ? 7.307 -8.596 -16.443 1.00 60.31 79 THR A N 1
ATOM 637 C CA . THR A 1 79 ? 7.353 -7.931 -17.749 1.00 60.31 79 THR A CA 1
ATOM 638 C C . THR A 1 79 ? 8.550 -6.983 -17.825 1.00 60.31 79 THR A C 1
ATOM 640 O O . THR A 1 79 ? 9.325 -7.063 -18.769 1.00 60.31 79 THR A O 1
ATOM 643 N N . PHE A 1 80 ? 8.778 -6.143 -16.814 1.00 58.72 80 PHE A N 1
ATOM 644 C CA . PHE A 1 80 ? 9.894 -5.196 -16.763 1.00 58.72 80 PHE A CA 1
ATOM 645 C C . PHE A 1 80 ? 11.247 -5.915 -16.770 1.00 58.72 80 PHE A C 1
ATOM 647 O O . PHE A 1 80 ? 12.105 -5.538 -17.554 1.00 58.72 80 PHE A O 1
ATOM 654 N N . ARG A 1 81 ? 11.413 -7.014 -16.018 1.00 56.41 81 ARG A N 1
ATOM 655 C CA . ARG A 1 81 ? 12.613 -7.877 -16.065 1.00 56.41 81 ARG A CA 1
ATOM 656 C C . ARG A 1 81 ? 12.835 -8.553 -17.413 1.00 56.41 81 ARG A C 1
ATOM 658 O O . ARG A 1 81 ? 13.960 -8.908 -17.732 1.00 56.41 81 ARG A O 1
ATOM 665 N N . SER A 1 82 ? 11.781 -8.781 -18.195 1.00 58.72 82 SER A N 1
ATOM 666 C CA . SER A 1 82 ? 11.949 -9.309 -19.553 1.00 58.72 82 SER A CA 1
ATOM 667 C C . SER A 1 82 ? 12.536 -8.271 -20.520 1.00 58.72 82 SER A C 1
ATOM 669 O O . SER A 1 82 ? 13.110 -8.653 -21.540 1.00 58.72 82 SER A O 1
ATOM 671 N N . PHE A 1 83 ? 12.419 -6.980 -20.189 1.00 55.28 83 PHE A N 1
ATOM 672 C CA . PHE A 1 83 ? 13.008 -5.871 -20.939 1.00 55.28 83 PHE A CA 1
ATOM 673 C C . PHE A 1 83 ? 14.337 -5.392 -20.337 1.00 55.28 83 PHE A C 1
ATOM 675 O O . PHE A 1 83 ? 15.239 -5.097 -21.108 1.00 55.28 83 PHE A O 1
ATOM 682 N N . ASP A 1 84 ? 14.464 -5.362 -19.010 1.00 61.84 84 ASP A N 1
ATOM 683 C CA . ASP A 1 84 ? 15.673 -5.033 -18.240 1.00 61.84 84 ASP A CA 1
ATOM 684 C C . ASP A 1 84 ? 16.678 -6.201 -18.323 1.00 61.84 84 ASP A C 1
ATOM 686 O O . ASP A 1 84 ? 16.744 -7.083 -17.461 1.00 61.84 84 ASP A O 1
ATOM 690 N N . LEU A 1 85 ? 17.387 -6.259 -19.453 1.00 60.22 85 LEU A N 1
ATOM 691 C CA . LEU A 1 85 ? 18.308 -7.327 -19.844 1.00 60.22 85 LEU A CA 1
ATOM 692 C C . LEU A 1 85 ? 19.608 -7.276 -19.045 1.00 60.22 85 LEU A C 1
ATOM 694 O O . LEU A 1 85 ? 20.273 -8.308 -18.904 1.00 60.22 85 LEU A O 1
ATOM 698 N N . ASP A 1 86 ? 19.985 -6.097 -18.555 1.00 68.50 86 ASP A N 1
ATOM 699 C CA . ASP A 1 86 ? 21.172 -5.919 -17.724 1.00 68.50 86 ASP A CA 1
ATOM 700 C C . ASP A 1 86 ? 20.872 -5.904 -16.215 1.00 68.50 86 ASP A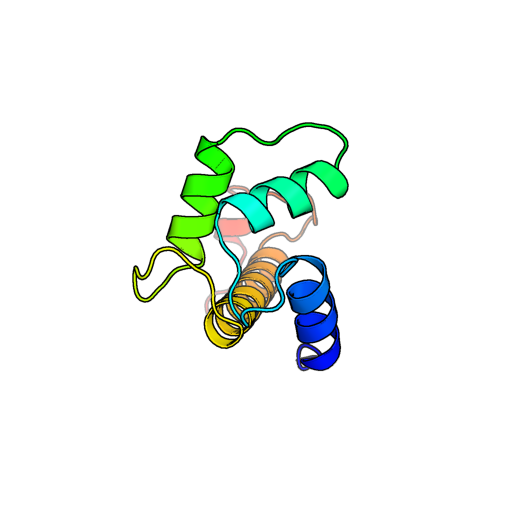 C 1
ATOM 702 O O . ASP A 1 86 ? 21.805 -5.929 -15.404 1.00 68.50 86 ASP A O 1
ATOM 706 N N . ASN A 1 87 ? 19.588 -5.998 -15.842 1.00 61.62 87 ASN A N 1
ATOM 707 C CA . ASN A 1 87 ? 19.102 -6.057 -14.465 1.00 61.62 87 ASN A CA 1
ATOM 708 C C . ASN A 1 87 ? 19.522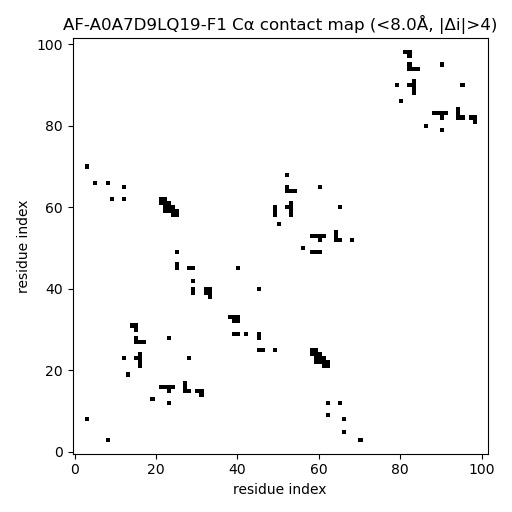 -4.806 -13.667 1.00 61.62 87 ASN A C 1
ATOM 710 O O . ASN A 1 87 ? 19.768 -4.878 -12.455 1.00 61.62 87 ASN A O 1
ATOM 714 N N . SER A 1 88 ? 19.650 -3.671 -14.361 1.00 71.44 88 SER A N 1
ATOM 715 C CA . SER A 1 88 ? 20.015 -2.373 -13.795 1.00 71.44 88 SER A CA 1
ATOM 716 C C . SER A 1 88 ? 18.881 -1.749 -12.983 1.00 71.44 88 SER A C 1
ATOM 718 O O . SER A 1 88 ? 19.120 -0.828 -12.195 1.00 71.44 88 SER A O 1
ATOM 720 N N . GLY A 1 89 ? 17.653 -2.256 -13.125 1.00 63.25 89 GLY A N 1
ATOM 721 C CA . GLY A 1 89 ? 16.458 -1.721 -12.482 1.00 63.25 89 GLY A CA 1
ATOM 722 C C . GLY A 1 89 ? 15.845 -0.537 -13.230 1.00 63.25 89 GLY A C 1
ATOM 723 O O . GLY A 1 89 ? 14.904 0.078 -12.721 1.00 63.25 89 GLY A O 1
ATOM 724 N N . THR A 1 90 ? 16.341 -0.206 -14.426 1.00 63.38 90 THR A N 1
ATOM 725 C CA . THR A 1 90 ? 15.801 0.853 -15.287 1.00 63.38 90 THR A CA 1
ATOM 726 C C . THR A 1 90 ? 15.786 0.399 -16.738 1.00 63.38 90 THR A C 1
ATOM 728 O O . THR A 1 90 ? 16.840 0.084 -17.258 1.00 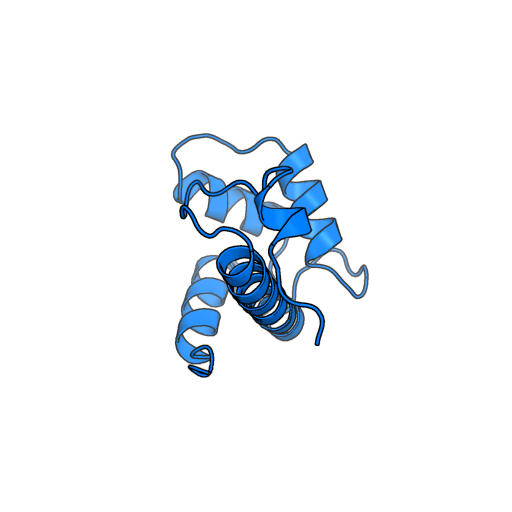63.38 90 THR A O 1
ATOM 731 N N . ILE A 1 91 ? 14.632 0.454 -17.417 1.00 58.59 91 ILE A N 1
ATOM 732 C CA . ILE A 1 91 ? 14.598 0.157 -18.854 1.00 58.59 91 ILE A CA 1
ATOM 733 C C . ILE A 1 91 ? 15.191 1.333 -19.624 1.00 58.59 91 ILE A C 1
ATOM 735 O O . ILE A 1 91 ? 14.615 2.429 -19.637 1.00 58.59 91 ILE A O 1
ATOM 739 N N . ASP A 1 92 ? 16.283 1.094 -20.339 1.00 68.94 92 ASP A N 1
ATOM 740 C CA . ASP A 1 92 ? 16.863 2.101 -21.215 1.00 68.94 92 ASP A CA 1
ATOM 741 C C . ASP A 1 92 ? 16.572 1.891 -22.709 1.00 68.94 92 ASP A C 1
ATOM 743 O O . ASP A 1 92 ? 15.915 0.957 -23.177 1.00 68.94 92 ASP A O 1
ATOM 747 N N . ARG A 1 93 ? 16.965 2.887 -23.509 1.00 66.56 93 ARG A N 1
ATOM 748 C CA . ARG A 1 93 ? 16.584 3.003 -24.929 1.00 66.56 93 ARG A CA 1
ATOM 749 C C . ARG A 1 93 ? 17.024 1.817 -25.795 1.00 66.56 93 ARG A C 1
ATOM 751 O O . ARG A 1 93 ? 16.502 1.669 -26.901 1.00 66.56 93 ARG A O 1
ATOM 758 N N . HIS A 1 94 ? 18.018 1.042 -25.360 1.00 57.03 94 HIS A N 1
ATOM 759 C CA . HIS A 1 94 ? 18.480 -0.142 -26.086 1.00 57.03 94 HIS A CA 1
ATOM 760 C C . HIS A 1 94 ? 17.639 -1.373 -25.742 1.00 57.03 94 HIS A C 1
ATOM 762 O O . HIS A 1 94 ? 17.357 -2.184 -26.626 1.00 57.03 94 HIS A O 1
ATOM 768 N N . GLU A 1 95 ? 17.153 -1.450 -24.512 1.00 65.31 95 GLU A N 1
ATOM 769 C CA . GLU A 1 95 ? 16.272 -2.498 -24.005 1.00 65.31 95 GLU A CA 1
ATOM 770 C C . GLU A 1 95 ? 14.854 -2.392 -24.581 1.00 65.31 95 GLU A C 1
ATOM 772 O O . GLU A 1 95 ? 14.322 -3.371 -25.110 1.00 65.31 95 GLU A O 1
ATOM 777 N N . LEU A 1 96 ? 14.307 -1.171 -24.668 1.00 64.69 96 LEU A N 1
ATOM 778 C CA . LEU A 1 96 ? 13.032 -0.883 -25.353 1.00 64.69 96 LEU A CA 1
ATOM 779 C C . LEU A 1 96 ? 13.018 -1.281 -26.838 1.00 64.69 96 LEU A C 1
ATOM 781 O O . LEU A 1 96 ? 11.953 -1.520 -27.402 1.00 64.69 96 LEU A O 1
ATOM 785 N N . LYS A 1 97 ? 14.183 -1.315 -27.497 1.00 60.59 97 LYS A N 1
ATOM 786 C CA . LYS A 1 97 ? 14.310 -1.666 -28.922 1.00 60.59 97 LYS A CA 1
ATOM 787 C C . LYS A 1 97 ? 14.614 -3.143 -29.172 1.00 60.59 97 LYS A C 1
ATOM 789 O O . LYS A 1 97 ? 14.453 -3.589 -30.306 1.00 60.59 97 LYS A O 1
ATOM 794 N N . SER A 1 98 ? 15.074 -3.868 -28.155 1.00 57.38 98 SER A N 1
ATOM 795 C CA . SER A 1 98 ? 15.551 -5.252 -28.284 1.00 57.38 98 SER A CA 1
ATOM 796 C C . SER A 1 98 ? 14.550 -6.284 -27.759 1.00 57.38 98 SER A C 1
ATOM 798 O O . SER A 1 98 ? 14.671 -7.462 -28.098 1.00 57.38 98 SER A O 1
ATOM 800 N N . GLY A 1 99 ? 13.546 -5.857 -26.980 1.00 51.78 99 GLY A N 1
ATOM 801 C CA . GLY A 1 99 ? 12.411 -6.696 -26.602 1.00 51.78 99 GLY A CA 1
ATOM 802 C C . GLY A 1 99 ? 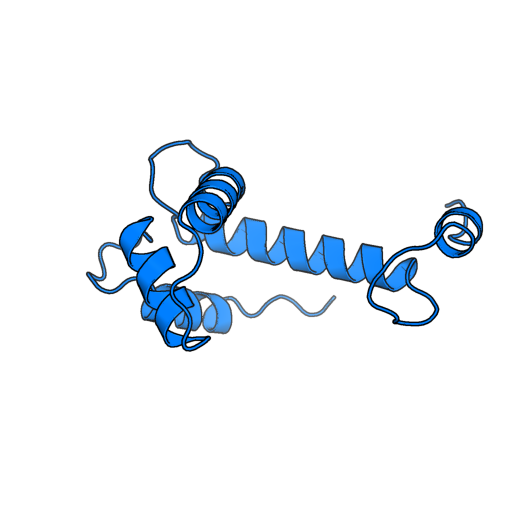11.694 -7.205 -27.850 1.00 51.78 99 GLY A C 1
ATOM 803 O O . GLY A 1 99 ? 11.157 -6.424 -28.636 1.00 51.78 99 GLY A O 1
ATOM 804 N N . LYS A 1 100 ? 11.775 -8.519 -28.079 1.00 44.94 100 LYS A N 1
ATOM 805 C CA . LYS A 1 100 ? 11.276 -9.183 -29.287 1.00 44.94 100 LYS A CA 1
ATOM 806 C C . LYS A 1 100 ? 9.832 -8.767 -29.611 1.00 44.94 100 LYS A C 1
ATOM 808 O O . LYS A 1 100 ? 8.999 -8.774 -28.706 1.00 44.94 100 LYS A O 1
ATOM 813 N N . PRO A 1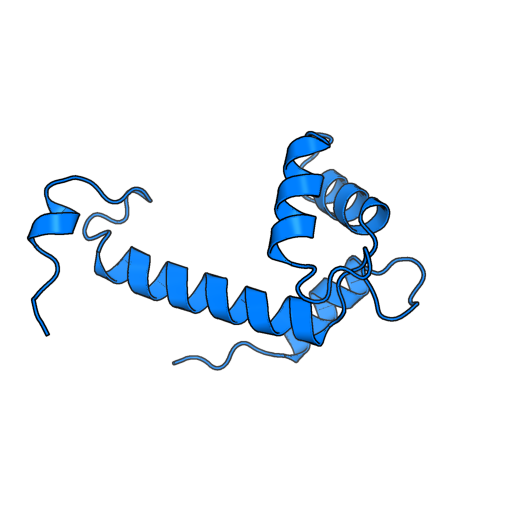 101 ? 9.495 -8.512 -30.890 1.00 46.94 101 PRO A N 1
ATOM 814 C CA . PRO A 1 101 ? 8.102 -8.567 -31.301 1.00 46.94 101 PRO A CA 1
ATOM 815 C C . PRO A 1 101 ? 7.579 -9.995 -31.087 1.00 46.94 101 PRO A C 1
ATOM 817 O O . PRO A 1 101 ? 8.307 -10.965 -31.324 1.00 46.94 101 PRO A O 1
ATOM 820 N N . VAL A 1 102 ? 6.342 -10.068 -30.593 1.00 44.09 102 VAL A N 1
ATOM 821 C CA . VAL A 1 102 ? 5.518 -11.278 -30.439 1.00 44.09 102 VAL A CA 1
ATOM 822 C C . VAL A 1 102 ? 5.565 -12.207 -31.649 1.00 44.09 102 VAL A C 1
ATOM 824 O O . VAL A 1 102 ? 5.587 -11.699 -32.794 1.00 44.09 102 VAL A O 1
#